Protein AF-A0A3M1B1X3-F1 (afdb_monomer_lite)

Sequence (57 aa):
EPEVSFGVEGSFHRHFCTPYEGERLWGRVVATYLRGDLIFCEGEHRGEPRGRVLRKL

Structure (mmCIF, N/CA/C/O backbone):
data_AF-A0A3M1B1X3-F1
#
_entry.id   AF-A0A3M1B1X3-F1
#
loop_
_atom_site.group_PDB
_atom_site.id
_atom_site.type_symbol
_atom_site.label_atom_id
_atom_site.label_alt_id
_atom_site.label_comp_id
_atom_site.label_asym_id
_atom_site.label_entity_id
_atom_site.label_seq_id
_atom_site.pdbx_PDB_ins_code
_atom_site.Cartn_x
_atom_site.Cartn_y
_atom_site.Cartn_z
_atom_site.occupancy
_atom_site.B_iso_or_equiv
_atom_site.auth_seq_id
_atom_site.auth_comp_id
_atom_site.auth_asym_id
_atom_site.auth_atom_id
_atom_site.pdbx_PDB_model_num
ATOM 1 N N . GLU A 1 1 ? 5.179 -17.502 10.633 1.00 48.41 1 GLU A N 1
ATOM 2 C CA . GLU A 1 1 ? 6.072 -16.379 10.263 1.00 48.41 1 GLU A CA 1
ATOM 3 C C . GLU A 1 1 ? 5.899 -16.110 8.772 1.00 48.41 1 GLU A C 1
ATOM 5 O O . GLU A 1 1 ? 5.550 -17.067 8.086 1.00 48.41 1 GLU A O 1
ATOM 10 N N . PRO A 1 2 ? 6.027 -14.885 8.228 1.00 58.72 2 PRO A N 1
ATOM 11 C CA . PRO A 1 2 ? 5.907 -14.739 6.786 1.00 58.72 2 PRO A CA 1
ATOM 12 C C . PRO A 1 2 ? 7.219 -15.176 6.119 1.00 58.72 2 PRO A C 1
ATOM 14 O O . PRO A 1 2 ? 8.213 -14.460 6.141 1.00 58.72 2 PRO A O 1
ATOM 17 N N . GLU A 1 3 ? 7.186 -16.354 5.501 1.00 77.12 3 GLU A N 1
ATOM 18 C CA . GLU A 1 3 ? 8.297 -16.993 4.773 1.00 77.12 3 GLU A CA 1
ATOM 19 C C . GLU A 1 3 ? 8.503 -16.414 3.354 1.00 77.12 3 GLU A C 1
ATOM 21 O O . GLU A 1 3 ? 9.319 -16.897 2.573 1.00 77.12 3 GLU A O 1
ATOM 26 N N . VAL A 1 4 ? 7.747 -15.372 2.989 1.00 87.69 4 VAL A N 1
ATOM 27 C CA . VAL A 1 4 ? 7.729 -14.795 1.638 1.00 87.69 4 VAL A CA 1
ATOM 28 C C . VAL A 1 4 ? 8.671 -13.597 1.565 1.00 87.69 4 VAL A C 1
ATOM 30 O O . VAL A 1 4 ? 8.449 -12.591 2.240 1.00 87.69 4 VAL A O 1
ATOM 33 N N . SER A 1 5 ? 9.682 -13.685 0.700 1.00 92.06 5 SER A N 1
ATOM 34 C CA . SER A 1 5 ? 10.536 -12.553 0.319 1.00 92.06 5 SER A CA 1
ATOM 35 C C . SER A 1 5 ? 10.156 -12.003 -1.055 1.00 92.06 5 SER A C 1
ATOM 37 O O . SER A 1 5 ? 9.660 -12.749 -1.901 1.00 92.06 5 SER A O 1
ATOM 39 N N . PHE A 1 6 ? 10.411 -10.719 -1.292 1.00 91.94 6 PHE A N 1
ATOM 40 C CA . PHE A 1 6 ? 10.220 -10.084 -2.596 1.00 91.94 6 PHE A CA 1
ATOM 41 C C . PHE A 1 6 ? 11.321 -9.048 -2.860 1.00 91.94 6 PHE A C 1
ATOM 43 O O . PHE A 1 6 ? 11.893 -8.490 -1.921 1.00 91.94 6 PHE A O 1
ATOM 50 N N . GLY A 1 7 ? 11.650 -8.841 -4.136 1.00 93.12 7 GLY A N 1
ATOM 51 C CA . GLY A 1 7 ? 12.522 -7.751 -4.574 1.00 93.12 7 GLY A CA 1
ATOM 52 C C . GLY A 1 7 ? 11.722 -6.463 -4.722 1.00 93.12 7 GLY A C 1
ATOM 53 O O . GLY A 1 7 ? 10.556 -6.500 -5.124 1.00 93.12 7 GLY A O 1
ATOM 54 N N . VAL A 1 8 ? 12.325 -5.335 -4.366 1.00 92.12 8 VAL A N 1
ATOM 55 C CA . VAL A 1 8 ? 11.708 -4.022 -4.568 1.00 92.12 8 VAL A CA 1
ATOM 56 C C . VAL A 1 8 ? 12.003 -3.544 -5.984 1.00 92.12 8 VAL A C 1
ATOM 58 O O . VAL A 1 8 ? 13.149 -3.232 -6.303 1.00 92.12 8 VAL A O 1
ATOM 61 N N . GLU A 1 9 ? 10.951 -3.487 -6.798 1.00 84.56 9 GLU A N 1
ATOM 62 C CA . GLU A 1 9 ? 10.976 -3.013 -8.183 1.00 84.56 9 GLU A CA 1
ATOM 63 C C . GLU A 1 9 ? 9.859 -1.971 -8.360 1.00 84.56 9 GLU A C 1
ATOM 65 O O . GLU A 1 9 ? 8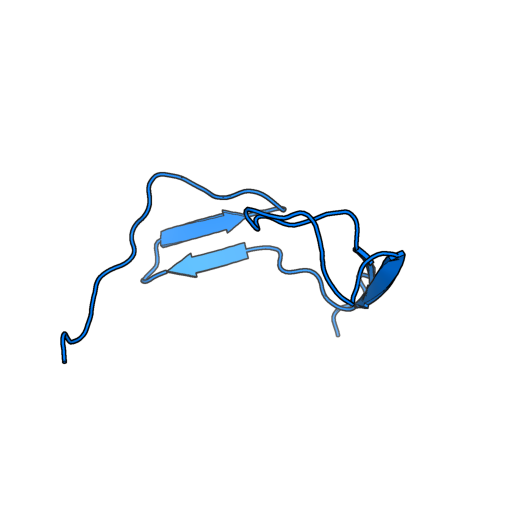.687 -2.304 -8.566 1.00 84.56 9 GLU A O 1
ATOM 70 N N . GLY A 1 10 ? 10.204 -0.690 -8.221 1.00 82.31 10 GLY A N 1
ATOM 71 C CA . GLY A 1 10 ? 9.251 0.413 -8.361 1.00 82.31 10 GLY A CA 1
ATOM 72 C C . GLY A 1 10 ? 8.267 0.601 -7.192 1.00 82.31 10 GLY A C 1
ATOM 73 O O . GLY A 1 10 ? 8.370 0.008 -6.119 1.00 82.31 10 GLY A O 1
ATOM 74 N N . SER A 1 11 ? 7.314 1.526 -7.364 1.00 87.25 11 SER A N 1
ATOM 75 C CA . SER A 1 11 ? 6.313 1.871 -6.340 1.00 87.25 11 SER A CA 1
ATOM 76 C C . SER A 1 11 ? 5.089 2.571 -6.942 1.00 87.25 11 SER A C 1
ATOM 78 O O . SER A 1 11 ? 5.147 3.081 -8.058 1.00 87.25 11 SER A O 1
ATOM 80 N N . PHE A 1 12 ? 3.997 2.672 -6.175 1.00 90.56 12 PHE A N 1
ATOM 81 C CA . PHE A 1 12 ? 2.817 3.484 -6.529 1.00 90.56 12 PHE A CA 1
ATOM 82 C C . PHE A 1 12 ? 3.019 4.993 -6.321 1.00 90.56 12 PHE A C 1
ATOM 84 O O . PHE A 1 12 ? 2.067 5.774 -6.390 1.00 90.56 12 PHE A O 1
ATOM 91 N N . HIS A 1 13 ? 4.240 5.432 -6.019 1.00 91.19 13 HIS A N 1
ATOM 92 C CA . HIS A 1 13 ? 4.540 6.847 -5.872 1.00 91.19 13 HIS A CA 1
ATOM 93 C C . HIS A 1 13 ? 4.572 7.545 -7.233 1.00 91.19 13 HIS A C 1
ATOM 95 O O . HIS A 1 13 ? 4.880 6.952 -8.262 1.00 91.19 13 HIS A O 1
ATOM 101 N N . ARG A 1 14 ? 4.324 8.861 -7.227 1.00 92.06 14 ARG A N 1
ATOM 102 C CA . ARG A 1 14 ? 4.478 9.711 -8.420 1.00 92.06 14 ARG A CA 1
ATOM 103 C C . ARG A 1 14 ? 5.888 9.623 -9.018 1.00 92.06 14 ARG A C 1
ATOM 105 O O . ARG A 1 14 ? 6.040 9.716 -10.231 1.00 92.06 14 ARG A O 1
ATOM 112 N N . HIS A 1 15 ? 6.903 9.510 -8.165 1.00 90.50 15 HIS A N 1
ATOM 113 C CA . HIS A 1 15 ? 8.298 9.370 -8.562 1.00 90.50 15 HIS A CA 1
ATOM 114 C C . HIS A 1 15 ? 8.780 7.984 -8.152 1.00 90.50 15 HIS A C 1
ATOM 116 O O . HIS A 1 15 ? 8.674 7.620 -6.981 1.00 90.50 15 HIS A O 1
ATOM 122 N N . PHE A 1 16 ? 9.313 7.233 -9.113 1.00 84.81 16 PHE A N 1
ATOM 123 C CA . PHE A 1 16 ? 9.809 5.868 -8.931 1.00 84.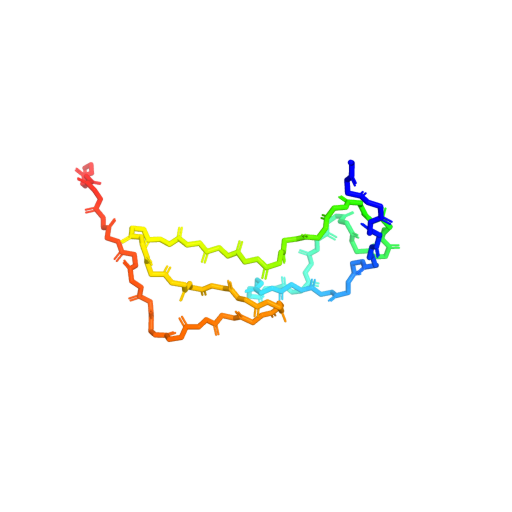81 16 PHE A CA 1
ATOM 124 C C . PHE A 1 16 ? 11.174 5.858 -8.231 1.00 84.81 16 PHE A C 1
ATOM 126 O O . PHE A 1 16 ? 12.167 5.394 -8.777 1.00 84.81 16 PHE A O 1
ATOM 133 N N . CYS A 1 17 ? 11.237 6.442 -7.036 1.00 89.81 17 CYS A N 1
ATOM 134 C CA . CYS A 1 17 ? 12.423 6.437 -6.198 1.00 89.81 17 CYS A CA 1
ATOM 135 C C . CYS A 1 17 ? 12.052 5.995 -4.784 1.00 89.81 17 CYS A C 1
ATOM 137 O O . CYS A 1 17 ? 11.140 6.535 -4.150 1.00 89.81 17 CYS A O 1
ATOM 139 N N . THR A 1 18 ? 12.784 5.012 -4.286 1.00 89.81 18 THR A N 1
ATOM 140 C CA . THR A 1 18 ? 12.688 4.515 -2.919 1.00 89.81 18 THR A CA 1
ATOM 141 C C . THR A 1 18 ? 14.093 4.133 -2.458 1.00 89.81 18 THR A C 1
ATOM 143 O O . THR A 1 18 ? 14.863 3.611 -3.263 1.00 89.81 18 THR A O 1
ATOM 146 N N . PRO A 1 19 ? 14.467 4.375 -1.188 1.00 94.25 19 PRO A N 1
ATOM 147 C CA . PRO A 1 19 ? 15.754 3.919 -0.661 1.00 94.25 19 PRO A CA 1
ATOM 148 C C . PRO A 1 19 ? 15.861 2.388 -0.605 1.00 94.25 19 PRO A C 1
ATOM 150 O O . PRO A 1 19 ? 16.938 1.870 -0.348 1.00 94.25 19 PRO A O 1
ATOM 153 N N . TYR A 1 20 ? 14.750 1.679 -0.819 1.00 94.25 20 TYR A N 1
ATOM 154 C CA . TYR A 1 20 ? 14.697 0.222 -0.846 1.00 94.25 20 TYR A CA 1
ATOM 155 C C . TYR A 1 20 ? 14.883 -0.369 -2.249 1.00 94.25 20 TYR A C 1
ATOM 157 O O . TYR A 1 20 ? 14.771 -1.577 -2.390 1.00 94.25 20 TYR A O 1
ATOM 165 N N . GLU A 1 21 ? 15.093 0.441 -3.291 1.00 93.62 21 GLU A N 1
ATOM 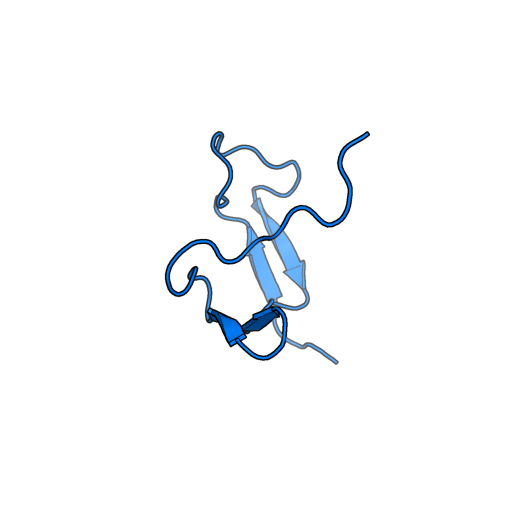166 C CA . GLU A 1 21 ? 15.196 -0.064 -4.667 1.00 93.62 21 GLU A CA 1
ATOM 167 C C . GLU A 1 21 ? 16.342 -1.084 -4.787 1.00 93.62 21 GLU A C 1
ATOM 169 O O . GLU A 1 21 ? 17.470 -0.803 -4.381 1.00 93.62 21 GLU A O 1
ATOM 174 N N . GLY A 1 22 ? 16.050 -2.271 -5.330 1.00 92.50 22 GLY A N 1
ATOM 175 C CA . GLY A 1 22 ? 17.018 -3.370 -5.442 1.00 92.50 22 GLY A CA 1
ATOM 176 C C . GLY A 1 22 ? 17.228 -4.196 -4.164 1.00 92.50 22 GLY A C 1
ATOM 177 O O . GLY A 1 22 ? 17.891 -5.234 -4.220 1.00 92.50 22 GLY A O 1
ATOM 178 N N . GLU A 1 23 ? 16.639 -3.802 -3.032 1.00 94.62 23 GLU A N 1
ATOM 179 C CA . GLU A 1 23 ? 16.708 -4.574 -1.790 1.00 94.62 23 GLU A CA 1
ATOM 180 C C . GLU A 1 23 ? 15.748 -5.773 -1.795 1.00 94.62 23 GLU A C 1
ATOM 182 O O . GLU A 1 23 ? 14.699 -5.784 -2.453 1.00 94.62 23 GLU A O 1
ATOM 187 N N . ARG A 1 24 ? 16.088 -6.793 -0.996 1.00 95.31 24 ARG A N 1
ATOM 188 C CA . ARG A 1 24 ? 15.208 -7.932 -0.698 1.00 95.31 24 ARG A CA 1
ATOM 189 C C . ARG A 1 24 ? 14.491 -7.693 0.626 1.00 95.31 24 ARG A C 1
ATOM 191 O O . ARG A 1 24 ? 15.129 -7.667 1.678 1.00 95.31 24 ARG A O 1
ATOM 198 N N . LEU A 1 25 ? 13.166 -7.608 0.587 1.00 93.44 25 LEU A N 1
ATOM 199 C CA . LEU A 1 25 ? 12.332 -7.462 1.781 1.00 93.44 25 LEU A CA 1
ATOM 200 C C . LEU A 1 25 ? 11.588 -8.762 2.109 1.00 93.44 25 LEU A C 1
ATOM 202 O O . LEU A 1 25 ? 11.435 -9.644 1.262 1.00 93.44 25 LEU A O 1
ATOM 206 N N . TRP A 1 26 ? 11.120 -8.867 3.353 1.00 93.75 26 TRP A N 1
ATOM 207 C CA . TRP A 1 26 ? 10.421 -10.034 3.895 1.00 93.75 26 TRP A CA 1
ATOM 208 C C . TRP A 1 26 ? 9.027 -9.647 4.374 1.00 93.75 26 TRP A C 1
ATOM 210 O O . TRP A 1 26 ? 8.841 -8.584 4.963 1.00 93.75 26 TRP A O 1
ATOM 220 N N . GLY A 1 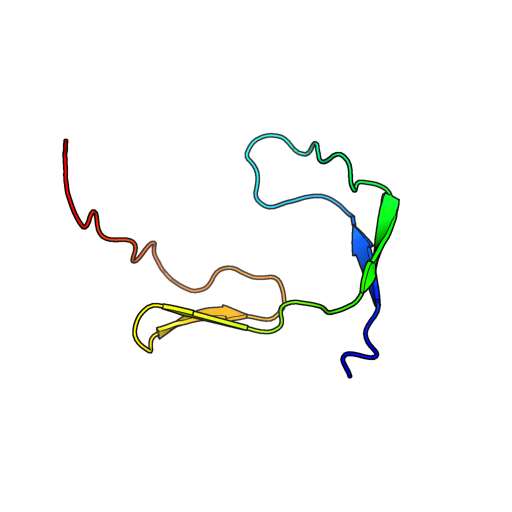27 ? 8.057 -10.528 4.143 1.00 91.88 27 GLY A N 1
ATOM 221 C CA . GLY A 1 27 ? 6.651 -10.264 4.422 1.00 91.88 27 GLY A CA 1
ATOM 222 C C . GLY A 1 27 ? 6.019 -9.370 3.361 1.00 91.88 27 GLY A C 1
ATOM 223 O O . GLY A 1 27 ? 6.195 -8.156 3.353 1.00 91.88 27 GLY A O 1
ATOM 224 N N . ARG A 1 28 ? 5.236 -9.975 2.464 1.00 91.75 28 ARG A N 1
ATOM 225 C CA . ARG A 1 28 ? 4.478 -9.247 1.441 1.00 91.75 28 ARG A CA 1
ATOM 226 C C . ARG A 1 28 ? 3.084 -8.887 1.950 1.00 91.75 28 ARG A C 1
ATOM 228 O O . ARG A 1 28 ? 2.381 -9.738 2.492 1.00 91.75 28 ARG A O 1
ATOM 235 N N . VAL A 1 29 ? 2.646 -7.653 1.702 1.00 92.69 29 VAL A N 1
ATOM 236 C CA . VAL A 1 29 ? 1.242 -7.263 1.896 1.00 92.69 29 VAL A CA 1
ATOM 237 C C . VAL A 1 29 ? 0.390 -7.943 0.823 1.00 92.69 29 VAL A C 1
ATOM 239 O O . VAL A 1 29 ? 0.490 -7.610 -0.355 1.00 92.69 29 VAL A O 1
ATOM 242 N N . VAL A 1 30 ? -0.444 -8.901 1.228 1.00 94.94 30 VAL A N 1
ATOM 243 C CA . VAL A 1 30 ? -1.348 -9.627 0.315 1.00 94.94 30 VAL A CA 1
ATOM 244 C C . VAL A 1 30 ? -2.673 -8.888 0.140 1.00 94.94 30 VAL A C 1
ATOM 246 O O . VAL A 1 30 ? -3.198 -8.821 -0.967 1.00 94.94 30 VAL A O 1
ATOM 249 N N . ALA A 1 31 ? -3.196 -8.289 1.213 1.00 96.94 31 ALA A N 1
ATOM 250 C CA . ALA A 1 31 ? -4.453 -7.555 1.189 1.00 96.94 31 ALA A CA 1
ATOM 251 C C . ALA A 1 31 ? -4.448 -6.374 2.166 1.00 96.94 31 ALA A C 1
ATOM 253 O O . ALA A 1 31 ? -3.814 -6.415 3.221 1.00 96.94 31 ALA A O 1
ATOM 254 N N . THR A 1 32 ? -5.195 -5.323 1.838 1.00 97.50 32 THR A N 1
ATOM 255 C CA . THR A 1 32 ? -5.500 -4.219 2.758 1.00 97.50 32 THR A CA 1
ATOM 256 C C . THR A 1 32 ? -6.993 -3.938 2.731 1.00 97.50 32 THR A C 1
ATOM 258 O O . THR A 1 32 ? -7.581 -3.762 1.662 1.00 97.50 32 THR A O 1
ATOM 261 N N . TYR A 1 33 ? -7.590 -3.867 3.921 1.00 97.38 33 TYR A N 1
ATOM 262 C CA . TYR A 1 33 ? -9.004 -3.566 4.108 1.00 97.38 33 TYR A CA 1
ATOM 263 C C . TYR A 1 33 ? -9.174 -2.203 4.776 1.00 97.38 33 TYR A C 1
ATOM 265 O O . TYR A 1 33 ? -8.542 -1.917 5.794 1.00 97.38 33 TYR A O 1
ATOM 273 N N . LEU A 1 34 ? -10.065 -1.374 4.237 1.00 97.88 34 LEU A N 1
ATOM 274 C CA . LEU A 1 34 ? -10.443 -0.085 4.810 1.00 97.88 34 LEU A CA 1
ATOM 275 C C . LEU A 1 34 ? -11.920 -0.120 5.197 1.00 97.88 34 LEU A C 1
ATOM 277 O O . LEU A 1 34 ? -12.791 -0.103 4.335 1.00 97.88 34 LEU A O 1
ATOM 281 N N . ARG A 1 35 ? -12.199 -0.121 6.509 1.00 96.88 35 ARG A N 1
ATOM 282 C CA . ARG A 1 35 ? -13.568 -0.180 7.066 1.00 96.88 35 ARG A CA 1
ATOM 283 C C . ARG A 1 35 ? -14.396 -1.352 6.506 1.00 96.88 35 ARG A C 1
ATOM 285 O O . ARG A 1 35 ? -15.570 -1.184 6.203 1.00 96.88 35 ARG A O 1
ATOM 292 N N . GLY A 1 36 ? -13.766 -2.518 6.365 1.00 96.88 36 GLY A N 1
ATOM 293 C CA . GLY A 1 36 ? -14.394 -3.739 5.848 1.00 96.88 36 GLY A CA 1
ATOM 294 C C . GLY A 1 36 ? -14.294 -3.928 4.331 1.00 96.88 36 GLY A C 1
ATOM 295 O O . GLY A 1 36 ? -14.453 -5.052 3.869 1.00 96.88 36 GLY A O 1
ATOM 296 N N . ASP A 1 37 ? -13.949 -2.889 3.565 1.00 96.81 37 ASP A N 1
ATOM 297 C CA . ASP A 1 37 ? -13.811 -2.986 2.107 1.00 96.81 37 ASP A CA 1
ATOM 298 C C . ASP A 1 37 ? -12.378 -3.354 1.697 1.00 96.81 37 ASP A C 1
ATOM 300 O O . ASP A 1 37 ? -11.423 -2.726 2.159 1.00 96.81 37 ASP A O 1
ATOM 304 N N . LEU A 1 38 ? -12.217 -4.317 0.784 1.00 97.31 38 LEU A N 1
ATOM 305 C CA . LEU A 1 38 ? -10.927 -4.652 0.170 1.00 97.31 38 LEU A CA 1
ATOM 306 C C . LEU A 1 38 ? -10.479 -3.524 -0.775 1.00 97.31 38 LEU A C 1
ATOM 308 O O . LEU A 1 38 ? -11.120 -3.290 -1.798 1.00 97.31 38 LEU A O 1
ATOM 312 N N . ILE A 1 39 ? -9.375 -2.843 -0.451 1.00 97.81 39 ILE A N 1
ATOM 313 C CA . ILE A 1 39 ? -8.856 -1.695 -1.228 1.00 97.81 39 ILE A CA 1
ATOM 314 C C . ILE A 1 39 ? -7.509 -1.957 -1.910 1.00 97.81 39 ILE A C 1
ATOM 316 O O . ILE A 1 39 ? -7.094 -1.198 -2.784 1.00 97.81 39 ILE A O 1
ATOM 320 N N . PHE A 1 40 ? -6.818 -3.022 -1.521 1.00 97.75 40 PHE A N 1
ATOM 321 C CA . PHE A 1 40 ? -5.586 -3.477 -2.154 1.00 97.75 40 PHE A CA 1
ATOM 322 C C . PHE A 1 40 ? -5.535 -4.994 -2.058 1.00 97.75 40 PHE A C 1
ATOM 324 O O . PHE A 1 40 ? -5.825 -5.535 -0.988 1.00 97.75 40 PHE A O 1
ATOM 331 N N . CYS A 1 41 ? -5.207 -5.675 -3.151 1.00 97.44 41 CYS A N 1
ATOM 332 C CA . CYS A 1 41 ? -5.086 -7.129 -3.165 1.00 97.44 41 CYS A CA 1
ATOM 333 C C . CYS A 1 41 ? -4.097 -7.572 -4.237 1.00 97.44 41 CYS A C 1
ATOM 335 O O . CYS A 1 41 ? -4.247 -7.164 -5.391 1.00 97.44 41 CYS A O 1
ATOM 337 N N . GLU A 1 42 ? -3.142 -8.417 -3.849 1.00 94.31 42 GLU A N 1
ATOM 338 C CA . GLU A 1 42 ? -2.148 -9.029 -4.739 1.00 94.31 42 GLU A CA 1
ATOM 339 C C . GLU A 1 42 ? -1.383 -8.012 -5.596 1.00 94.31 42 GLU A C 1
ATOM 341 O O . GLU A 1 42 ? -1.243 -8.172 -6.803 1.00 94.31 42 GLU A O 1
ATOM 346 N N . GLY A 1 43 ? -0.888 -6.938 -4.975 1.00 93.31 43 GLY A N 1
ATOM 347 C CA . GLY A 1 43 ? -0.089 -5.945 -5.695 1.00 93.31 43 GLY A CA 1
ATOM 348 C C . GLY A 1 43 ? -0.904 -4.909 -6.468 1.00 93.31 43 GLY A C 1
ATOM 349 O O . GLY A 1 43 ? -0.312 -4.131 -7.198 1.00 93.31 43 GLY A O 1
ATOM 350 N N . GLU A 1 44 ? -2.231 -4.855 -6.325 1.00 95.50 44 GLU A N 1
ATOM 351 C CA . GLU A 1 44 ? -3.077 -3.930 -7.090 1.00 95.50 44 GLU A CA 1
ATOM 352 C C . GLU A 1 44 ? -4.054 -3.155 -6.199 1.00 95.50 44 GLU A C 1
ATOM 354 O O . GLU A 1 44 ? -4.686 -3.717 -5.298 1.00 95.50 44 GLU A O 1
ATOM 359 N N . HIS A 1 45 ? -4.239 -1.864 -6.497 1.00 96.38 45 HIS A N 1
ATOM 360 C CA . HIS A 1 45 ? -5.322 -1.061 -5.928 1.00 96.38 45 HIS A CA 1
ATOM 361 C C . HIS A 1 45 ? -6.684 -1.535 -6.451 1.00 96.38 45 HIS A C 1
ATOM 363 O O . HIS A 1 45 ? -6.838 -1.846 -7.633 1.00 96.38 45 HIS A O 1
ATOM 369 N N . ARG A 1 46 ? -7.690 -1.583 -5.572 1.00 96.88 46 ARG A N 1
ATOM 370 C CA . ARG A 1 46 ? -9.045 -2.043 -5.903 1.00 96.88 46 ARG A CA 1
ATOM 371 C C . ARG A 1 46 ? -10.059 -0.914 -5.750 1.00 96.88 46 ARG A C 1
ATOM 373 O O . ARG A 1 46 ? -10.183 -0.321 -4.680 1.00 96.88 46 ARG A O 1
ATOM 380 N N . GLY A 1 47 ? -10.839 -0.700 -6.808 1.00 94.00 47 GLY A N 1
ATOM 381 C CA . GLY A 1 47 ? -11.935 0.265 -6.841 1.00 94.00 47 GLY A CA 1
ATOM 382 C C . GLY A 1 47 ? -11.486 1.725 -6.753 1.00 94.00 47 GLY A C 1
ATOM 383 O O . GLY A 1 47 ? -10.312 2.053 -6.889 1.00 94.00 47 GLY A O 1
ATOM 384 N N . GLU A 1 48 ? -12.460 2.603 -6.529 1.00 95.88 48 GLU A N 1
ATOM 385 C CA . GLU A 1 48 ? -12.242 4.046 -6.408 1.00 95.88 48 GLU A CA 1
ATOM 386 C C . GLU A 1 48 ? -11.653 4.446 -5.041 1.00 95.88 48 GLU A C 1
ATOM 388 O O . GLU A 1 48 ? -11.837 3.722 -4.056 1.00 95.88 48 GLU A O 1
ATOM 393 N N . PRO A 1 49 ? -11.009 5.624 -4.917 1.00 95.44 49 PRO A N 1
ATOM 394 C CA . PRO A 1 49 ? -10.541 6.149 -3.636 1.00 95.44 49 PRO A CA 1
ATOM 395 C C . PRO A 1 49 ? -11.666 6.286 -2.594 1.00 95.44 49 PRO A C 1
ATOM 397 O O . PRO A 1 49 ? -12.641 7.009 -2.786 1.00 95.44 49 PRO A O 1
ATOM 400 N N . ARG A 1 50 ? -11.508 5.627 -1.436 1.00 95.12 50 ARG A N 1
ATOM 401 C CA . ARG A 1 50 ? -12.502 5.610 -0.333 1.00 95.12 50 ARG A CA 1
ATOM 402 C C . ARG A 1 50 ? -12.033 6.312 0.943 1.00 95.12 50 ARG A C 1
ATOM 404 O O . ARG A 1 50 ? -12.647 6.160 2.006 1.00 95.12 50 ARG A O 1
ATOM 411 N N . GLY A 1 51 ? -10.931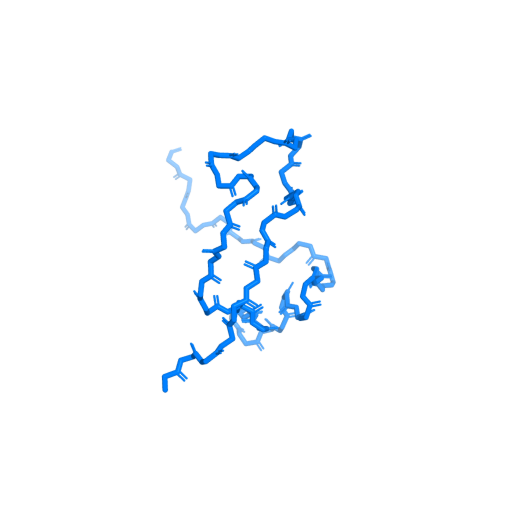 7.053 0.877 1.00 95.12 51 GLY A N 1
ATOM 412 C CA . GLY A 1 51 ? -10.427 7.844 2.000 1.00 95.12 51 GLY A CA 1
ATOM 413 C C . GLY A 1 51 ? -11.450 8.884 2.470 1.00 95.12 51 GLY A C 1
ATOM 414 O O . GLY A 1 51 ? -12.231 9.403 1.677 1.00 95.12 51 GLY A O 1
ATOM 415 N 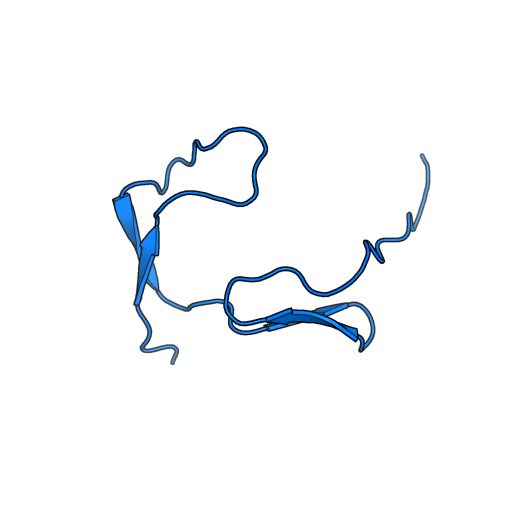N . ARG A 1 52 ? -11.467 9.183 3.773 1.00 96.00 52 ARG A N 1
ATOM 416 C CA . ARG A 1 52 ? -12.287 10.263 4.344 1.00 96.00 52 ARG A CA 1
ATOM 417 C C . ARG A 1 52 ? -11.422 11.099 5.274 1.00 96.00 52 ARG A C 1
ATOM 419 O O . ARG A 1 52 ? -10.690 10.540 6.087 1.00 96.00 52 ARG A O 1
ATOM 426 N N . VAL A 1 53 ? -11.520 12.422 5.165 1.00 96.62 53 VAL A N 1
ATOM 427 C CA . VAL A 1 53 ? -10.870 13.332 6.114 1.00 96.62 53 VAL A CA 1
ATOM 428 C C . VAL A 1 53 ? -11.594 13.216 7.451 1.00 96.62 53 VAL A C 1
ATOM 430 O O . VAL A 1 53 ? -12.799 13.442 7.511 1.00 96.62 53 VAL A O 1
ATOM 433 N N . LEU A 1 54 ? -10.875 12.846 8.512 1.00 94.62 54 LEU A N 1
ATOM 434 C CA . LEU A 1 54 ? -11.467 12.674 9.845 1.00 94.62 54 LEU A CA 1
ATOM 435 C C . LEU A 1 54 ? -11.561 13.994 10.613 1.00 94.62 54 LEU A C 1
ATOM 437 O O . LEU A 1 54 ? -12.498 14.208 11.375 1.00 94.62 54 LEU A O 1
ATOM 441 N N . ARG A 1 55 ? -10.598 14.891 10.398 1.00 95.75 55 ARG A N 1
ATOM 442 C CA . ARG A 1 55 ? -10.559 16.227 10.989 1.00 95.75 55 ARG A CA 1
ATOM 443 C C . ARG A 1 55 ? -9.809 17.159 10.046 1.00 95.75 55 ARG A C 1
ATOM 445 O O . ARG A 1 55 ? -8.763 16.782 9.525 1.00 95.75 55 ARG A O 1
ATOM 452 N N . LYS A 1 56 ? -10.348 18.357 9.826 1.00 86.62 56 LYS A N 1
ATOM 453 C CA . LYS A 1 56 ? -9.607 19.473 9.227 1.00 86.62 56 LYS A CA 1
ATOM 454 C C . LYS A 1 56 ? -9.099 20.351 10.370 1.00 86.62 56 LYS A C 1
ATOM 456 O O . LYS A 1 56 ? -9.830 20.547 11.342 1.00 86.62 56 LYS A O 1
ATOM 461 N N . LEU A 1 57 ? -7.835 20.749 10.281 1.00 79.31 57 LEU A N 1
ATOM 462 C CA . LEU A 1 57 ? -7.223 21.725 11.181 1.00 79.31 57 LEU A CA 1
ATOM 463 C C . LEU A 1 57 ? -7.570 23.137 10.716 1.00 79.31 57 LEU A C 1
ATOM 465 O O . LEU A 1 57 ? -7.721 23.309 9.483 1.00 79.31 57 LEU A O 1
#

pLDDT: mean 91.55, std 8.58, range [48.41, 97.88]

Secondary structure (DSSP, 8-state):
----EEE----SSSS---TTTT-EEES---EEEETTEEEEETTEE-SS-----S---

Radius of gyration: 14.4 Å; chains: 1; bounding box: 31×39×20 Å

Foldseek 3Di:
DQPDKDADDADPDPDRDDPRHRHIDTDDDQFDDDPNHTQDHDHDGDDDDPDDDPDDD